Protein AF-A0A4U9CWN8-F1 (afdb_monomer)

Organism: Raoultella terrigena (NCBI:txid577)

InterPro domains:
  IPR000515 ABC transporter type 1, transmembrane domain MetI-like [PF00528] (26-76)
  IPR000515 ABC transporter type 1, transmembrane domain MetI-like [PS50928] (8-115)
  IPR035906 MetI-like superfamily [G3DSA:1.10.3720.10] (2-114)
  IPR035906 MetI-like superfamily [SSF161098] (4-79)

Mean predicted aligned error: 6.45 Å

pLDDT: mean 85.69, std 5.22, range [63.59, 95.38]

Secondary structure (DSSP, 8-state):
-HHHHHHHHHHHHHHHHHHHHHHHHHHHHHHHHHHTTTSHHHHHHHHHHHHHHHS-HHHHHHHHIIIIIIIS--S--SSSS-TTTTTSS--SSS-HHHHHHHTT-HHHHHHHHH-

Foldseek 3Di:
DVVCQLCVLVVVLVVVLCCCVCCVPVVVLVVVLVVPPPDPSVVVNVVVVVVCVPDDPVVVVVVCCCPCVVPVVQADDPDLFPPVCPPVFDDDPSNQLVSCVVVVNVPSNVRNSRD

Sequence (115 aa):
MDDIIRVFPATMELATMAIIVGAGLGIPLGVLAAARRNSLSDYVVRIISLAGYSTPIFWVGMIGLLVFYAWLGWVGGAGRVDLGLDGIVPRRTGLMTVDALLAGNGRVFWNAIIT

Radius of gyration: 17.7 Å; Cα contacts (8 Å, |Δi|>4): 89; chains: 1; bounding box: 42×31×43 Å

Structure (mmCIF, N/CA/C/O backbone):
data_AF-A0A4U9CWN8-F1
#
_entry.id   AF-A0A4U9CWN8-F1
#
loop_
_atom_site.group_PDB
_atom_site.id
_atom_site.type_symbol
_atom_site.label_atom_id
_atom_site.label_alt_id
_atom_site.label_comp_id
_atom_site.label_asym_id
_atom_site.label_entity_id
_atom_site.label_seq_id
_atom_site.pdbx_PDB_ins_code
_atom_site.Cartn_x
_atom_site.Cartn_y
_atom_site.Cartn_z
_atom_site.occupancy
_atom_site.B_iso_or_equiv
_atom_site.auth_seq_id
_atom_site.auth_comp_id
_atom_site.auth_asym_id
_atom_site.auth_atom_id
_atom_site.pdbx_PDB_model_num
ATOM 1 N N . MET A 1 1 ? 9.632 15.829 -22.739 1.00 63.59 1 MET A N 1
ATOM 2 C CA . MET A 1 1 ? 8.384 15.030 -22.697 1.00 63.59 1 MET A CA 1
ATOM 3 C C . MET A 1 1 ? 8.678 13.555 -22.461 1.00 63.59 1 MET A C 1
ATOM 5 O O . MET A 1 1 ? 7.906 12.898 -21.774 1.00 63.59 1 MET A O 1
ATOM 9 N N 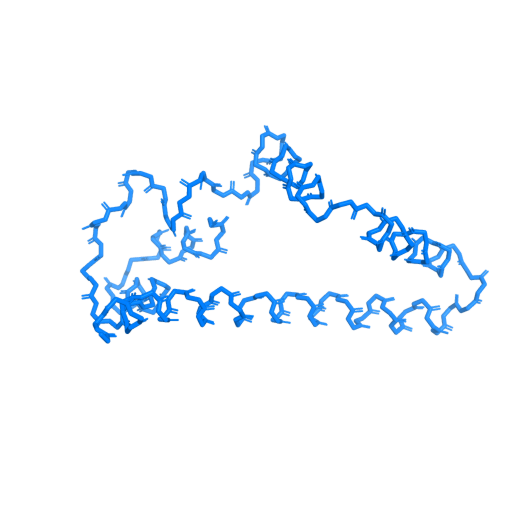. ASP A 1 2 ? 9.814 13.055 -22.945 1.00 78.44 2 ASP A N 1
ATOM 10 C CA . ASP A 1 2 ? 10.192 11.639 -22.860 1.00 78.44 2 ASP A CA 1
ATOM 11 C C . ASP A 1 2 ? 10.384 11.123 -21.422 1.00 78.44 2 ASP A C 1
ATOM 13 O O . ASP A 1 2 ? 10.027 9.984 -21.126 1.00 78.44 2 ASP A O 1
ATOM 17 N N . ASP A 1 3 ? 10.839 11.971 -20.493 1.00 79.62 3 ASP A N 1
ATOM 18 C CA . ASP A 1 3 ? 10.998 11.587 -19.080 1.00 79.62 3 ASP A CA 1
ATOM 19 C C . ASP A 1 3 ? 9.671 11.242 -18.395 1.00 79.62 3 ASP A C 1
ATOM 21 O O . ASP A 1 3 ? 9.602 10.290 -17.618 1.00 79.62 3 ASP A O 1
ATOM 25 N N . ILE A 1 4 ? 8.599 11.975 -18.715 1.00 81.81 4 ILE A N 1
ATOM 26 C CA . ILE A 1 4 ? 7.264 11.721 -18.156 1.00 81.81 4 ILE A CA 1
ATOM 27 C C . ILE A 1 4 ? 6.750 10.376 -18.665 1.00 81.81 4 ILE A C 1
ATOM 29 O O . ILE A 1 4 ? 6.300 9.548 -17.876 1.00 81.81 4 ILE A O 1
ATOM 33 N N . ILE A 1 5 ? 6.879 10.125 -19.971 1.00 84.75 5 ILE A N 1
ATOM 34 C CA . ILE A 1 5 ? 6.448 8.872 -20.606 1.00 84.75 5 ILE A CA 1
ATOM 35 C C . ILE A 1 5 ? 7.212 7.674 -20.024 1.00 84.75 5 ILE A C 1
ATOM 37 O O . ILE A 1 5 ? 6.649 6.591 -19.886 1.00 84.75 5 ILE A O 1
ATOM 41 N N . ARG A 1 6 ? 8.470 7.864 -19.616 1.00 83.38 6 ARG A N 1
ATOM 42 C CA . ARG A 1 6 ? 9.291 6.809 -19.012 1.00 83.38 6 ARG A CA 1
ATOM 43 C C . ARG A 1 6 ? 8.829 6.395 -17.611 1.00 83.38 6 ARG A C 1
ATOM 45 O O . ARG A 1 6 ? 8.909 5.211 -17.284 1.00 83.38 6 ARG A O 1
ATOM 52 N N . VAL A 1 7 ? 8.395 7.338 -16.771 1.00 85.75 7 VAL A N 1
ATOM 53 C CA . VAL A 1 7 ? 7.978 7.050 -15.380 1.00 85.75 7 VAL A CA 1
ATOM 54 C C . VAL A 1 7 ? 6.481 6.787 -15.245 1.00 85.75 7 VAL A C 1
ATOM 56 O O . VAL A 1 7 ? 6.060 6.104 -14.311 1.00 85.75 7 VAL A O 1
ATOM 59 N N . PHE A 1 8 ? 5.682 7.272 -16.195 1.00 88.25 8 PHE A N 1
ATOM 60 C CA . PHE A 1 8 ? 4.228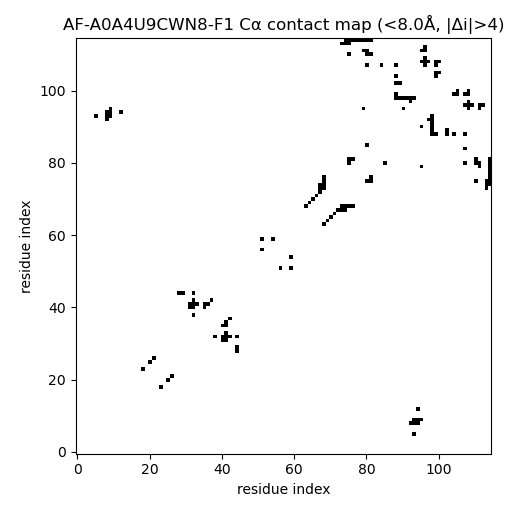 7.169 -16.166 1.00 88.25 8 PHE A CA 1
ATOM 61 C C . PHE A 1 8 ? 3.709 5.725 -16.007 1.00 88.25 8 PHE A C 1
ATOM 63 O O . PHE A 1 8 ? 2.903 5.504 -15.098 1.00 88.25 8 PHE A O 1
ATOM 70 N N . PRO A 1 9 ? 4.192 4.716 -16.764 1.00 87.31 9 PRO A N 1
ATOM 71 C CA . PRO A 1 9 ? 3.733 3.337 -16.599 1.00 87.31 9 PRO A CA 1
ATOM 72 C C . PRO A 1 9 ? 3.938 2.816 -15.173 1.00 87.31 9 PRO A C 1
ATOM 74 O O . PRO A 1 9 ? 3.020 2.254 -14.587 1.00 87.31 9 PRO A O 1
ATOM 77 N N . ALA A 1 10 ? 5.099 3.087 -14.569 1.00 87.56 10 ALA A N 1
ATOM 78 C CA . ALA A 1 10 ? 5.394 2.654 -13.205 1.00 87.56 10 ALA A CA 1
ATOM 79 C C . ALA A 1 10 ? 4.466 3.317 -12.172 1.00 87.56 10 ALA A C 1
ATOM 81 O O . ALA A 1 10 ? 4.014 2.667 -11.233 1.00 87.56 10 ALA A O 1
ATOM 82 N N . THR A 1 11 ? 4.140 4.601 -12.353 1.00 90.38 11 THR A N 1
ATOM 83 C CA . THR A 1 11 ? 3.194 5.290 -11.459 1.00 90.38 11 THR A CA 1
ATOM 84 C C . THR A 1 11 ? 1.768 4.760 -11.597 1.00 90.38 11 THR A C 1
ATOM 86 O O . THR A 1 11 ? 1.076 4.618 -10.594 1.00 90.38 11 THR A O 1
ATOM 89 N N . MET A 1 12 ? 1.342 4.420 -12.817 1.00 91.94 12 MET A N 1
ATOM 90 C CA . MET A 1 12 ? 0.029 3.826 -13.084 1.00 91.94 12 MET A CA 1
ATOM 91 C C . MET A 1 12 ? -0.100 2.431 -12.472 1.00 91.94 12 MET A C 1
ATOM 93 O O . MET A 1 12 ? -1.130 2.117 -11.876 1.00 91.94 12 MET A O 1
ATOM 97 N N . GLU A 1 13 ? 0.947 1.615 -12.591 1.00 90.12 13 GLU A N 1
ATOM 98 C CA . GLU A 1 13 ? 1.060 0.300 -11.955 1.00 90.12 13 GLU A CA 1
ATOM 99 C C . GLU A 1 13 ? 0.870 0.416 -10.436 1.00 90.12 13 GLU A C 1
ATOM 101 O O . GLU A 1 13 ? -0.072 -0.155 -9.879 1.00 90.12 13 GLU A O 1
ATOM 106 N N . LEU A 1 14 ? 1.676 1.271 -9.797 1.00 89.12 14 LEU A N 1
ATOM 107 C CA . LEU A 1 14 ? 1.632 1.509 -8.355 1.00 89.12 14 LEU A CA 1
ATOM 108 C C . LEU A 1 14 ? 0.272 2.052 -7.889 1.00 89.12 14 LEU A C 1
ATOM 110 O O . LEU A 1 14 ? -0.291 1.562 -6.911 1.00 89.12 14 LEU A O 1
ATOM 114 N N . ALA A 1 15 ? -0.280 3.049 -8.587 1.00 92.31 15 ALA A N 1
ATOM 115 C CA . ALA A 1 15 ? -1.570 3.639 -8.238 1.00 92.31 15 ALA A CA 1
ATOM 116 C C . ALA A 1 15 ? -2.710 2.616 -8.344 1.00 92.31 15 ALA A C 1
ATOM 118 O O . ALA A 1 15 ? -3.571 2.557 -7.468 1.00 92.31 15 ALA A O 1
ATOM 119 N N . THR A 1 16 ? -2.696 1.777 -9.382 1.00 92.50 16 THR A N 1
ATOM 120 C CA . THR A 1 16 ? -3.710 0.733 -9.577 1.00 92.50 16 THR A CA 1
ATOM 121 C C . THR A 1 16 ? -3.659 -0.293 -8.447 1.00 92.50 16 THR A C 1
ATOM 123 O O . THR A 1 16 ? -4.694 -0.616 -7.864 1.00 92.50 16 THR A O 1
ATOM 126 N N . MET A 1 17 ? -2.463 -0.757 -8.075 1.00 90.38 17 MET A N 1
ATOM 127 C CA . MET A 1 17 ? -2.278 -1.677 -6.946 1.00 90.38 17 MET A CA 1
ATOM 128 C C . MET A 1 17 ? -2.716 -1.054 -5.618 1.00 90.38 17 MET A C 1
ATOM 130 O O . MET A 1 17 ? -3.452 -1.687 -4.859 1.00 90.38 17 MET A O 1
ATOM 134 N N . ALA A 1 18 ? -2.347 0.204 -5.366 1.00 90.81 18 ALA A N 1
ATOM 135 C CA . ALA A 1 18 ? -2.758 0.928 -4.167 1.00 90.81 18 ALA A CA 1
ATOM 136 C C . ALA A 1 18 ? -4.286 1.063 -4.066 1.00 90.81 18 ALA A C 1
ATOM 138 O O . ALA A 1 18 ? -4.846 0.881 -2.986 1.00 90.81 18 ALA A O 1
ATOM 139 N N . ILE A 1 19 ? -4.974 1.323 -5.184 1.00 94.06 19 ILE A N 1
ATOM 140 C CA . ILE A 1 19 ? -6.441 1.392 -5.227 1.00 94.06 19 ILE A CA 1
ATOM 141 C C . ILE A 1 19 ? -7.058 0.022 -4.949 1.00 94.06 19 ILE A C 1
ATOM 143 O O . ILE A 1 19 ? -7.969 -0.065 -4.132 1.00 94.06 19 ILE A O 1
ATOM 147 N N . ILE A 1 20 ? -6.571 -1.045 -5.587 1.00 94.62 20 ILE A N 1
ATOM 148 C CA . ILE A 1 20 ? -7.118 -2.398 -5.404 1.00 94.62 20 ILE A CA 1
ATOM 149 C C . ILE A 1 20 ? -6.980 -2.842 -3.945 1.00 94.62 20 ILE A C 1
ATOM 151 O O . ILE A 1 20 ? -7.959 -3.283 -3.344 1.00 94.62 20 ILE A O 1
ATOM 155 N N . VAL A 1 21 ? -5.792 -2.688 -3.354 1.00 90.94 21 VAL A N 1
ATOM 156 C CA . VAL A 1 21 ? -5.535 -3.077 -1.959 1.00 90.94 21 VAL A CA 1
ATOM 157 C C . VAL A 1 21 ? -6.283 -2.158 -0.992 1.00 90.94 21 VAL A C 1
ATOM 159 O O . VAL A 1 21 ? -6.959 -2.633 -0.078 1.00 90.94 21 VAL A O 1
ATOM 162 N N . GLY A 1 22 ? -6.214 -0.844 -1.214 1.00 91.50 22 GLY A N 1
ATOM 163 C CA . GLY A 1 22 ? -6.852 0.157 -0.364 1.00 91.50 22 GLY A CA 1
ATOM 164 C C . GLY A 1 22 ? -8.374 0.042 -0.357 1.00 91.50 22 GLY A C 1
ATOM 165 O O . GLY A 1 22 ? -8.982 0.041 0.710 1.00 91.50 22 GLY A O 1
ATOM 166 N N . ALA A 1 23 ? -9.001 -0.122 -1.521 1.00 93.38 23 ALA A N 1
ATOM 167 C CA . ALA A 1 23 ? -10.442 -0.332 -1.621 1.00 93.38 23 ALA A CA 1
ATOM 168 C C . ALA A 1 23 ? -10.841 -1.728 -1.122 1.00 93.38 23 ALA A C 1
ATOM 170 O O . ALA A 1 23 ? -11.805 -1.856 -0.367 1.00 93.38 23 ALA A O 1
ATOM 171 N N . GLY A 1 24 ? -10.084 -2.764 -1.495 1.00 95.38 24 GLY A N 1
ATOM 172 C CA . GLY A 1 24 ? -10.368 -4.152 -1.139 1.00 95.38 24 GLY A CA 1
ATOM 173 C C . GLY A 1 24 ? -10.314 -4.427 0.363 1.00 95.38 24 GLY A C 1
ATOM 174 O O . GLY A 1 24 ? -11.112 -5.216 0.855 1.00 95.38 24 GLY A O 1
ATOM 175 N N . LEU A 1 25 ? -9.429 -3.758 1.106 1.00 91.25 25 LEU A N 1
ATOM 176 C CA . LEU A 1 25 ? -9.351 -3.881 2.566 1.00 91.25 25 LEU A CA 1
ATOM 177 C C . LEU A 1 25 ? -10.119 -2.766 3.284 1.00 91.25 25 LEU A C 1
ATOM 179 O O . LEU A 1 25 ? -10.830 -3.025 4.255 1.00 91.25 25 LEU A O 1
ATOM 183 N N . GLY A 1 26 ? -10.011 -1.529 2.803 1.00 88.75 26 GLY A N 1
ATOM 184 C CA . GLY A 1 26 ? -10.601 -0.360 3.448 1.00 88.75 26 GLY A CA 1
ATOM 185 C C . GLY A 1 26 ? -12.127 -0.362 3.420 1.00 88.75 26 GLY A C 1
ATOM 186 O O . GLY A 1 26 ? -12.749 -0.066 4.441 1.00 88.75 26 GLY A O 1
ATOM 187 N N . ILE A 1 27 ? -12.744 -0.744 2.294 1.00 93.06 27 ILE A N 1
ATOM 188 C CA . ILE A 1 27 ? -14.210 -0.752 2.173 1.00 93.06 27 ILE A CA 1
ATOM 189 C C . ILE A 1 27 ? -14.826 -1.802 3.111 1.00 93.06 27 ILE A C 1
ATOM 191 O O . ILE A 1 27 ? -15.685 -1.419 3.907 1.00 93.06 27 ILE A O 1
ATOM 195 N N . PRO A 1 28 ? -14.402 -3.083 3.121 1.00 90.56 28 PRO A N 1
ATOM 196 C CA . PRO A 1 28 ? -14.984 -4.067 4.034 1.00 90.56 28 PRO A CA 1
ATOM 197 C C . PRO A 1 28 ? -14.775 -3.727 5.510 1.00 90.56 28 PRO A C 1
ATOM 199 O O . PRO A 1 28 ? -15.706 -3.881 6.299 1.00 90.56 28 PRO A O 1
ATOM 202 N N . LEU A 1 29 ? -13.591 -3.229 5.891 1.00 87.12 29 LEU A N 1
ATOM 203 C CA . LEU A 1 29 ? -13.320 -2.817 7.272 1.00 87.12 29 LEU A CA 1
ATOM 204 C C . LEU A 1 29 ? -14.198 -1.631 7.693 1.00 87.12 29 LEU A C 1
ATOM 206 O O . LEU A 1 29 ? -14.755 -1.643 8.792 1.00 87.12 29 LEU A O 1
ATOM 210 N N . GLY A 1 30 ? -14.386 -0.647 6.808 1.00 86.81 30 GLY A N 1
ATOM 211 C CA . GLY A 1 30 ? -15.279 0.487 7.045 1.00 86.81 30 GLY A CA 1
ATOM 212 C C . GLY A 1 30 ? -16.746 0.070 7.159 1.00 86.81 30 GLY A C 1
ATOM 213 O O . GLY A 1 30 ? -17.443 0.492 8.083 1.00 86.81 30 GLY A O 1
ATOM 214 N N . VAL A 1 31 ? -17.209 -0.815 6.270 1.00 90.38 31 VAL A N 1
ATOM 215 C CA . VAL A 1 31 ? -18.574 -1.363 6.312 1.00 90.38 31 VAL A CA 1
ATOM 216 C C . VAL A 1 31 ? -18.798 -2.173 7.590 1.00 90.38 31 VAL A C 1
ATOM 218 O O . VAL A 1 31 ? -19.835 -2.014 8.232 1.00 90.38 31 VAL A O 1
ATOM 221 N N . LEU A 1 32 ? -17.831 -2.998 8.009 1.00 87.94 32 LEU A N 1
ATOM 222 C CA . LEU A 1 32 ? -17.929 -3.794 9.236 1.00 87.94 32 LEU A CA 1
ATOM 223 C C . LEU A 1 32 ? -17.998 -2.913 10.492 1.00 87.94 32 LEU A C 1
ATOM 225 O O . LEU A 1 32 ? -18.824 -3.173 11.371 1.00 87.94 32 LEU A O 1
ATOM 229 N N . ALA A 1 33 ? -17.174 -1.865 10.564 1.00 85.69 33 ALA A N 1
ATOM 230 C CA . ALA A 1 33 ? -17.209 -0.890 11.653 1.00 85.69 33 ALA A CA 1
ATOM 231 C C . ALA A 1 33 ? -18.561 -0.160 11.719 1.00 85.69 33 ALA A C 1
ATOM 233 O O . ALA A 1 33 ? -19.161 -0.067 12.789 1.00 85.69 33 ALA A O 1
ATOM 234 N N . ALA A 1 34 ? -19.091 0.271 10.569 1.00 83.44 34 ALA A N 1
ATOM 235 C CA . ALA A 1 34 ? -20.387 0.941 10.487 1.00 83.44 34 ALA A CA 1
ATOM 236 C C . ALA A 1 34 ? -21.561 0.013 10.854 1.00 83.44 34 ALA A C 1
ATOM 238 O O . ALA A 1 34 ? -22.488 0.426 11.557 1.00 83.44 34 ALA A O 1
ATOM 239 N N . ALA A 1 35 ? -21.517 -1.249 10.413 1.00 85.56 35 ALA A N 1
ATOM 240 C CA . ALA A 1 35 ? -22.540 -2.248 10.710 1.00 85.56 35 ALA A CA 1
ATOM 241 C C . ALA A 1 35 ? -22.554 -2.641 12.197 1.00 85.56 35 ALA A C 1
ATOM 243 O O . ALA A 1 35 ? -23.620 -2.881 12.762 1.00 85.56 35 ALA A O 1
ATOM 244 N N . ARG A 1 36 ? -21.384 -2.674 12.850 1.00 83.50 36 ARG A N 1
ATOM 245 C CA . ARG A 1 36 ? -21.229 -2.980 14.282 1.00 83.50 36 ARG A CA 1
ATOM 246 C C . ARG A 1 36 ? -20.863 -1.733 15.090 1.00 83.50 36 ARG A C 1
ATOM 248 O O . ARG A 1 36 ? -19.909 -1.738 15.866 1.00 83.50 36 ARG A O 1
ATOM 255 N N . ARG A 1 37 ? -21.631 -0.664 14.919 1.00 72.88 37 ARG A N 1
ATOM 256 C CA . ARG A 1 37 ? -21.463 0.598 15.654 1.00 72.88 37 ARG A CA 1
ATOM 257 C C . ARG A 1 37 ? -21.438 0.374 17.176 1.00 72.88 37 ARG A C 1
ATOM 259 O O . ARG A 1 37 ? -22.250 -0.395 17.688 1.00 72.88 37 ARG A O 1
ATOM 266 N N . ASN A 1 38 ? -20.524 1.046 17.884 1.00 77.69 38 ASN A N 1
ATOM 267 C CA . ASN A 1 38 ? -20.221 0.858 19.319 1.00 77.69 38 ASN A CA 1
ATOM 268 C C . ASN A 1 38 ? -19.618 -0.510 19.707 1.00 77.69 38 ASN A C 1
ATOM 270 O O . ASN A 1 38 ? -19.575 -0.851 20.889 1.00 77.69 38 ASN A O 1
ATOM 274 N N . SER A 1 39 ? -19.132 -1.302 18.750 1.00 83.06 39 SER A N 1
ATOM 275 C CA . SER A 1 39 ? -18.370 -2.525 19.045 1.00 83.06 39 SER A CA 1
ATOM 276 C C . SER A 1 39 ? -16.861 -2.267 19.086 1.00 83.06 39 SER A C 1
ATOM 278 O O . SER A 1 39 ? -16.373 -1.262 18.569 1.00 83.06 39 SER A O 1
ATOM 280 N N . LEU A 1 40 ? -16.094 -3.218 19.631 1.00 83.50 40 LEU A N 1
ATOM 281 C CA . LEU A 1 40 ? -14.625 -3.171 19.617 1.00 83.50 40 LEU A CA 1
ATOM 282 C C . LEU A 1 40 ? -14.052 -2.944 18.205 1.00 83.50 40 LEU A C 1
ATOM 284 O O . LEU A 1 40 ? -13.088 -2.199 18.060 1.00 83.50 40 LEU A O 1
ATOM 288 N N . SER A 1 41 ? -14.665 -3.516 17.158 1.00 82.25 41 SER A N 1
ATOM 289 C CA . SER A 1 41 ? -14.229 -3.296 15.770 1.00 82.25 41 SER A CA 1
ATOM 290 C C . SER A 1 41 ? -14.405 -1.850 15.296 1.00 82.25 41 SER A C 1
ATOM 292 O O . SER A 1 41 ? -13.555 -1.354 14.566 1.00 82.25 41 SER A O 1
ATOM 294 N N . ASP A 1 42 ? -15.457 -1.157 15.737 1.00 85.12 42 ASP A N 1
ATOM 295 C CA . ASP A 1 42 ? -15.682 0.260 15.418 1.00 85.12 42 ASP A CA 1
ATOM 296 C C . ASP A 1 42 ? -14.626 1.151 16.097 1.00 85.12 42 ASP A C 1
ATOM 298 O O . ASP A 1 42 ? -13.983 1.979 15.451 1.00 85.12 42 ASP A O 1
ATOM 302 N N . TYR A 1 43 ? -14.344 0.904 17.382 1.00 85.44 43 TYR A N 1
ATOM 303 C CA . TYR A 1 43 ? -13.293 1.625 18.110 1.00 85.44 43 TYR A CA 1
ATOM 304 C C . TYR A 1 43 ? -11.902 1.432 17.497 1.00 85.44 43 TYR A C 1
ATOM 306 O O . TYR A 1 43 ? -11.184 2.415 17.312 1.00 85.44 43 TYR A O 1
ATOM 314 N N . VAL A 1 44 ? -11.524 0.197 17.149 1.00 86.56 44 VAL A N 1
ATOM 315 C CA . VAL A 1 44 ? -10.216 -0.094 16.535 1.00 86.56 44 VAL A CA 1
ATOM 316 C C . VAL A 1 44 ? -10.067 0.630 15.198 1.00 86.56 44 VAL A C 1
ATOM 318 O O . VAL A 1 44 ? -9.060 1.304 14.986 1.00 86.56 44 VAL A O 1
ATOM 321 N N . VAL A 1 45 ? -11.076 0.555 14.323 1.00 85.06 45 VAL A N 1
ATOM 322 C CA . VAL A 1 45 ? -11.039 1.239 13.022 1.00 85.06 45 VAL A CA 1
ATOM 323 C C . VAL A 1 45 ? -10.921 2.752 13.208 1.00 85.0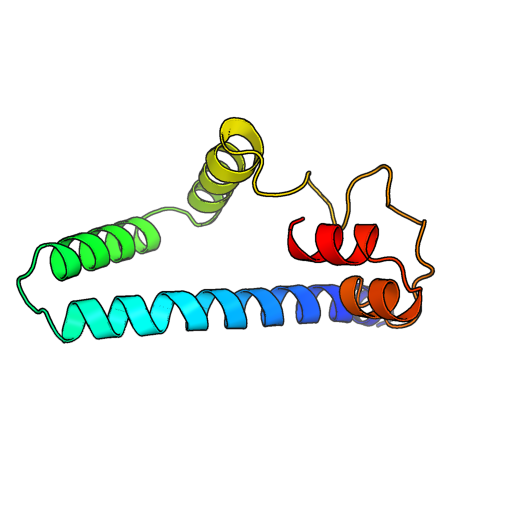6 45 VAL A C 1
ATOM 325 O O . VAL A 1 45 ? -10.059 3.367 12.585 1.00 85.06 45 VAL A O 1
ATOM 328 N N . ARG A 1 46 ? -11.692 3.355 14.123 1.00 84.69 46 ARG A N 1
ATOM 329 C CA . ARG A 1 46 ? -11.612 4.801 14.399 1.00 84.69 46 ARG A CA 1
ATOM 330 C C . ARG A 1 46 ? -10.242 5.223 14.921 1.00 84.69 46 ARG A C 1
ATOM 332 O O . ARG A 1 46 ? -9.717 6.226 14.447 1.00 84.69 46 ARG A O 1
ATOM 339 N N . ILE A 1 47 ? -9.656 4.473 15.857 1.00 88.12 47 ILE A N 1
ATOM 340 C CA . ILE A 1 47 ? -8.320 4.771 16.397 1.00 88.12 47 ILE A CA 1
ATOM 341 C C . ILE A 1 47 ? -7.269 4.706 15.288 1.00 88.12 47 ILE A C 1
ATOM 343 O O . ILE A 1 47 ? -6.472 5.632 15.161 1.00 88.12 47 ILE A O 1
ATOM 347 N N . ILE A 1 48 ? -7.292 3.659 14.458 1.00 86.12 48 ILE A N 1
ATOM 348 C CA . ILE A 1 48 ? -6.353 3.510 13.338 1.00 86.12 48 ILE A CA 1
ATOM 349 C C . ILE A 1 48 ? -6.518 4.661 12.338 1.00 86.12 48 ILE A C 1
ATOM 351 O O . ILE A 1 48 ? -5.524 5.258 11.927 1.00 86.12 48 ILE A O 1
ATOM 355 N N . SER A 1 49 ? -7.755 5.022 11.983 1.00 84.38 49 SER A N 1
ATOM 356 C CA . SER A 1 49 ? -8.025 6.139 11.070 1.00 84.38 49 SER A CA 1
ATOM 357 C C . SER A 1 49 ? -7.537 7.481 11.623 1.00 84.38 49 SER A C 1
ATOM 359 O O . SER A 1 49 ? -6.916 8.251 10.893 1.00 84.38 49 SER A O 1
ATOM 361 N N . LEU A 1 50 ? -7.771 7.759 12.910 1.00 87.12 50 LEU A N 1
ATOM 362 C CA . LEU A 1 50 ? -7.283 8.975 13.570 1.00 87.12 50 LEU A CA 1
ATOM 363 C C . LEU A 1 50 ? -5.754 9.008 13.640 1.00 87.12 50 LEU A C 1
ATOM 365 O O . LEU A 1 50 ? -5.151 10.025 13.298 1.00 87.12 50 LEU A O 1
ATOM 369 N N . ALA A 1 51 ? -5.129 7.896 14.031 1.00 86.25 51 ALA A N 1
ATOM 370 C CA . ALA A 1 51 ? -3.678 7.783 14.103 1.00 86.25 51 ALA A CA 1
ATOM 371 C C . ALA A 1 51 ? -3.039 8.032 12.731 1.00 86.25 51 ALA A C 1
ATOM 373 O O . ALA A 1 51 ? -2.139 8.867 12.627 1.00 86.25 51 ALA A O 1
ATOM 374 N N . GLY A 1 52 ? -3.556 7.395 11.675 1.00 83.00 52 GLY A N 1
ATOM 375 C CA . GLY A 1 52 ? -3.077 7.570 10.302 1.00 83.00 52 GLY A CA 1
ATOM 376 C C . GLY A 1 52 ? -3.269 8.986 9.754 1.00 83.00 52 GLY A C 1
ATOM 377 O O . GLY A 1 52 ? -2.419 9.466 9.016 1.00 83.00 52 GLY A O 1
ATOM 378 N N . TYR A 1 53 ? -4.339 9.685 10.147 1.00 83.44 53 TYR A N 1
ATOM 379 C CA . TYR A 1 53 ? -4.560 11.078 9.742 1.00 83.44 53 TYR A CA 1
ATOM 380 C C . TYR A 1 53 ? -3.645 12.065 10.486 1.00 83.44 53 TYR A C 1
ATOM 382 O O . TYR A 1 53 ? -3.204 13.061 9.919 1.00 83.44 53 TYR A O 1
ATOM 390 N N . SER A 1 54 ? -3.357 11.801 11.762 1.00 87.75 54 SER A N 1
ATOM 391 C CA . SER A 1 54 ? -2.533 12.682 12.604 1.00 87.75 54 SER A CA 1
ATOM 392 C C . SER A 1 54 ? -1.023 12.503 12.431 1.00 87.75 54 SER A C 1
ATOM 394 O O . SER A 1 54 ? -0.254 13.378 12.829 1.00 87.75 54 SER A O 1
ATOM 396 N N . THR A 1 55 ? -0.583 11.369 11.880 1.00 89.25 55 THR A N 1
ATOM 397 C CA . THR A 1 55 ? 0.841 11.057 11.734 1.00 89.25 55 THR A CA 1
ATOM 398 C C . THR A 1 55 ? 1.374 11.507 10.375 1.00 89.25 55 THR A C 1
ATOM 400 O O . THR A 1 55 ? 0.683 11.397 9.362 1.00 89.25 55 THR A O 1
ATOM 403 N N . PRO A 1 56 ? 2.622 12.004 10.307 1.00 88.56 56 PRO A N 1
ATOM 404 C CA . PRO A 1 56 ? 3.245 12.322 9.031 1.00 88.56 56 PRO A CA 1
ATOM 405 C C . PRO A 1 56 ? 3.333 11.090 8.121 1.00 88.56 56 PRO A C 1
ATOM 407 O O . PRO A 1 56 ? 3.803 10.034 8.547 1.00 88.56 56 PRO A O 1
ATOM 410 N N . ILE A 1 57 ? 2.969 11.246 6.843 1.00 86.94 57 ILE A N 1
ATOM 411 C CA . ILE A 1 57 ? 2.946 10.145 5.861 1.00 86.94 57 ILE A CA 1
ATOM 412 C C . ILE A 1 57 ? 4.300 9.420 5.751 1.00 86.94 57 ILE A C 1
ATOM 414 O O . ILE A 1 57 ? 4.348 8.199 5.630 1.00 86.94 57 ILE A O 1
ATOM 418 N N . PHE A 1 58 ? 5.413 10.158 5.862 1.00 88.31 58 PHE A N 1
ATOM 419 C CA . PHE A 1 58 ? 6.759 9.582 5.813 1.00 88.31 58 PHE A CA 1
ATOM 420 C C . PHE A 1 58 ? 7.016 8.630 6.989 1.00 88.31 58 PHE A C 1
ATOM 422 O O . PHE A 1 58 ? 7.690 7.617 6.828 1.00 88.31 58 PHE A O 1
ATOM 429 N N . TRP A 1 59 ? 6.486 8.957 8.171 1.00 91.56 59 TRP A N 1
ATOM 430 C CA . TRP A 1 59 ? 6.693 8.178 9.385 1.00 91.56 59 TRP A CA 1
ATOM 431 C C . TRP A 1 59 ? 5.929 6.861 9.294 1.00 91.56 59 TRP A C 1
ATOM 433 O O . TRP A 1 59 ? 6.494 5.804 9.556 1.00 91.56 59 TRP A O 1
ATOM 443 N N . VAL A 1 60 ? 4.684 6.913 8.810 1.00 88.69 60 VAL A N 1
ATOM 444 C CA . VAL A 1 60 ? 3.881 5.716 8.522 1.00 88.69 60 VAL A CA 1
ATOM 445 C C . VAL A 1 60 ? 4.579 4.829 7.492 1.00 88.69 60 VAL A C 1
ATOM 447 O O . VAL A 1 60 ? 4.687 3.625 7.704 1.00 88.69 60 VAL A O 1
ATOM 450 N N . GLY A 1 61 ? 5.119 5.416 6.418 1.00 88.44 61 GLY A N 1
ATOM 451 C CA . GLY A 1 61 ? 5.898 4.678 5.422 1.00 88.44 61 GLY A CA 1
ATOM 452 C C . GLY A 1 61 ? 7.141 4.005 6.015 1.00 88.44 61 GLY A C 1
ATOM 453 O O . GLY A 1 61 ? 7.394 2.833 5.754 1.00 88.44 61 GLY A O 1
ATOM 454 N N . MET A 1 62 ? 7.886 4.711 6.869 1.00 90.56 62 MET A N 1
ATOM 455 C CA . MET A 1 62 ? 9.092 4.185 7.515 1.00 90.56 62 MET A CA 1
ATOM 456 C C . MET A 1 62 ? 8.789 3.044 8.492 1.00 90.56 62 MET A C 1
ATOM 458 O O . MET A 1 62 ? 9.465 2.017 8.462 1.00 90.56 62 MET A O 1
ATOM 462 N N . ILE A 1 63 ? 7.761 3.192 9.330 1.00 91.19 63 ILE A N 1
ATOM 463 C CA . ILE A 1 63 ? 7.310 2.120 10.227 1.00 91.19 63 ILE A CA 1
ATOM 464 C C . ILE A 1 63 ? 6.768 0.938 9.419 1.00 91.19 63 ILE A C 1
ATOM 466 O O . ILE A 1 63 ? 7.052 -0.208 9.758 1.00 91.19 63 ILE A O 1
ATOM 470 N N . GLY A 1 64 ? 6.055 1.203 8.321 1.00 89.19 64 GLY A N 1
ATOM 471 C CA . GLY A 1 64 ? 5.609 0.177 7.383 1.00 89.19 64 GLY A CA 1
ATOM 472 C C . GLY A 1 64 ? 6.776 -0.649 6.843 1.00 89.19 64 GLY A C 1
ATOM 473 O O . GLY A 1 64 ? 6.740 -1.872 6.927 1.00 89.19 64 GLY A O 1
ATOM 474 N N . LEU A 1 65 ? 7.847 -0.001 6.382 1.00 88.50 65 LEU A N 1
ATOM 475 C CA . LEU A 1 65 ? 9.064 -0.697 5.953 1.00 88.50 65 LEU A CA 1
ATOM 476 C C . LEU A 1 65 ? 9.707 -1.487 7.104 1.00 88.50 65 LEU A C 1
ATOM 478 O O . LEU A 1 65 ? 10.051 -2.652 6.936 1.00 88.50 65 LEU A O 1
ATOM 482 N N . LEU A 1 66 ? 9.835 -0.910 8.298 1.00 90.19 66 LEU A N 1
ATOM 483 C CA . LEU A 1 66 ? 10.416 -1.628 9.438 1.00 90.19 66 LEU A CA 1
ATOM 484 C C . LEU A 1 66 ? 9.631 -2.911 9.767 1.00 90.19 66 LEU A C 1
ATOM 486 O O . LEU A 1 66 ? 10.216 -3.968 9.985 1.00 90.19 66 LEU A O 1
ATOM 490 N N . VAL A 1 67 ? 8.304 -2.830 9.776 1.00 91.31 67 VAL A N 1
ATOM 491 C CA . VAL A 1 67 ? 7.443 -3.952 10.150 1.00 91.31 67 VAL A CA 1
ATOM 492 C C . VAL A 1 67 ? 7.350 -4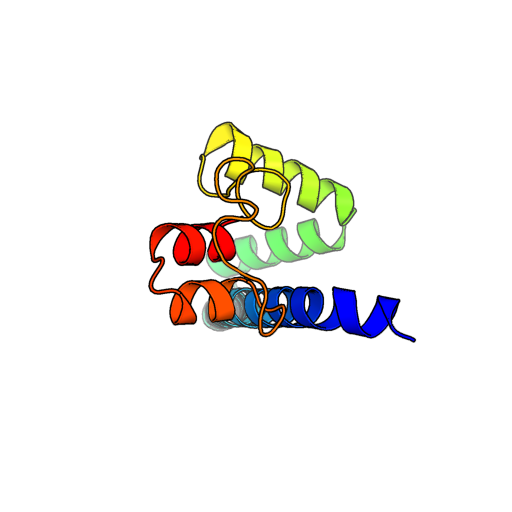.978 9.021 1.00 91.31 67 VAL A C 1
ATOM 494 O O . VAL A 1 67 ? 7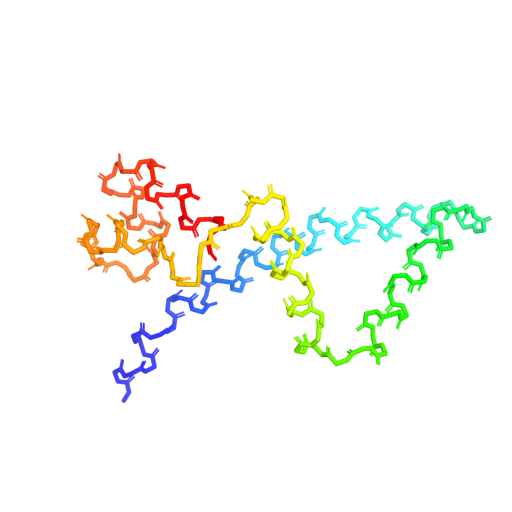.635 -6.153 9.239 1.00 91.31 67 VAL A O 1
ATOM 497 N N . PHE A 1 68 ? 6.981 -4.557 7.811 1.00 89.31 68 PHE A N 1
ATOM 498 C CA . PHE A 1 68 ? 6.691 -5.476 6.709 1.00 89.31 68 PHE A CA 1
ATOM 499 C C . PHE A 1 68 ? 7.934 -5.973 5.982 1.00 89.31 68 PHE A C 1
ATOM 501 O O . PHE A 1 68 ? 7.959 -7.133 5.579 1.00 89.31 68 PHE A O 1
ATOM 508 N N . TYR A 1 69 ? 8.965 -5.140 5.846 1.00 87.31 69 TYR A N 1
ATOM 509 C CA . TYR A 1 69 ? 10.225 -5.551 5.234 1.00 87.31 69 TYR A CA 1
ATOM 510 C C . TYR A 1 69 ? 11.183 -6.138 6.281 1.00 87.31 69 TYR A C 1
ATOM 512 O O . TYR A 1 69 ? 11.577 -7.295 6.155 1.00 87.31 69 TYR A O 1
ATOM 520 N N . ALA A 1 70 ? 11.519 -5.406 7.353 1.00 86.94 70 ALA A N 1
ATOM 521 C CA . ALA A 1 70 ? 12.592 -5.845 8.256 1.00 86.94 70 ALA A CA 1
ATOM 522 C C . ALA A 1 70 ? 12.180 -6.928 9.271 1.00 86.94 70 ALA A C 1
ATOM 524 O O . ALA A 1 70 ? 13.004 -7.775 9.610 1.00 86.94 70 ALA A O 1
ATOM 525 N N . TRP A 1 71 ? 10.947 -6.906 9.789 1.00 89.56 71 TRP A N 1
ATOM 526 C CA . TRP A 1 71 ? 10.508 -7.872 10.810 1.00 89.56 71 TRP A CA 1
ATOM 527 C C . TRP A 1 71 ? 9.746 -9.064 10.229 1.00 89.56 71 TRP A C 1
ATOM 529 O O . TRP A 1 71 ? 10.017 -10.202 10.604 1.00 89.56 71 TRP A O 1
ATOM 539 N N . LEU A 1 72 ? 8.782 -8.812 9.342 1.00 88.38 72 LEU A N 1
ATOM 540 C CA . LEU A 1 72 ? 7.905 -9.848 8.786 1.00 88.38 72 LEU A CA 1
ATOM 541 C C . LEU A 1 72 ? 8.461 -10.492 7.511 1.00 88.38 72 LEU A C 1
ATOM 543 O O . LEU A 1 72 ? 8.085 -11.621 7.201 1.00 88.38 72 LEU A O 1
ATOM 547 N N . GLY A 1 73 ? 9.318 -9.789 6.762 1.00 84.69 73 GLY A N 1
ATOM 548 C CA . GLY A 1 73 ? 9.816 -10.251 5.461 1.00 84.69 73 GLY A CA 1
ATOM 549 C C . GLY A 1 73 ? 8.705 -10.463 4.427 1.00 84.69 73 GLY A C 1
ATOM 550 O O . GLY A 1 73 ? 8.821 -11.329 3.564 1.00 84.69 73 GLY A O 1
ATOM 551 N N . TRP A 1 74 ? 7.596 -9.729 4.552 1.00 83.75 74 TRP A N 1
ATOM 552 C CA . TRP A 1 74 ? 6.445 -9.824 3.656 1.00 83.75 74 TRP A CA 1
ATOM 553 C C . TRP A 1 74 ? 6.629 -9.036 2.372 1.00 83.75 74 TRP A C 1
ATOM 555 O O . TRP A 1 74 ? 5.969 -9.372 1.406 1.00 83.75 74 TRP A O 1
ATOM 565 N N . VAL A 1 75 ? 7.454 -7.991 2.373 1.00 84.31 75 VAL A N 1
ATOM 566 C CA . VAL A 1 75 ? 7.646 -7.059 1.249 1.00 84.31 75 VAL A CA 1
ATOM 567 C C . VAL A 1 75 ? 9.105 -7.135 0.796 1.00 84.31 75 VAL A C 1
ATOM 569 O O . VAL A 1 75 ? 9.980 -7.400 1.623 1.00 84.31 75 VAL A O 1
ATOM 572 N N . GLY A 1 76 ? 9.361 -6.955 -0.502 1.00 76.50 76 GLY A N 1
ATOM 573 C CA . GLY A 1 76 ? 10.703 -6.959 -1.091 1.00 76.50 76 GLY A CA 1
ATOM 574 C C . GLY A 1 76 ? 11.536 -5.717 -0.754 1.00 76.50 76 GLY A C 1
ATOM 575 O O . GLY A 1 76 ? 11.076 -4.791 -0.083 1.00 76.50 76 GLY A O 1
ATOM 576 N N . GLY A 1 77 ? 12.806 -5.720 -1.171 1.00 69.25 77 GLY A N 1
ATOM 577 C CA . GLY A 1 77 ? 13.745 -4.629 -0.887 1.00 69.25 77 GLY A CA 1
ATOM 578 C C . GLY A 1 77 ? 13.414 -3.324 -1.614 1.00 69.25 77 GLY A C 1
ATOM 579 O O . GLY A 1 77 ? 12.570 -3.273 -2.494 1.00 69.25 77 GLY A O 1
ATOM 580 N N . ALA A 1 78 ? 14.110 -2.235 -1.283 1.00 68.94 78 ALA A N 1
ATOM 581 C CA . ALA A 1 78 ? 13.888 -0.956 -1.959 1.00 68.94 78 ALA A CA 1
ATOM 582 C C . ALA A 1 78 ? 14.161 -1.063 -3.478 1.00 68.94 78 ALA A C 1
ATOM 584 O O . ALA A 1 78 ? 15.297 -1.300 -3.888 1.00 68.94 78 ALA A O 1
ATOM 585 N N . GLY A 1 79 ? 13.138 -0.857 -4.314 1.00 76.56 79 GLY A N 1
ATOM 586 C CA . GLY A 1 79 ? 13.256 -0.947 -5.772 1.00 76.56 79 GLY A CA 1
ATOM 587 C C . GLY A 1 79 ? 11.917 -1.222 -6.456 1.00 76.56 79 GLY A C 1
ATOM 588 O O . GLY A 1 79 ? 10.874 -1.128 -5.830 1.00 76.56 79 GLY A O 1
ATOM 589 N N . ARG A 1 80 ? 11.946 -1.534 -7.760 1.00 78.81 80 ARG A N 1
ATOM 590 C CA . ARG A 1 80 ? 10.776 -2.079 -8.492 1.00 78.81 80 ARG A CA 1
ATOM 591 C C . ARG A 1 80 ? 10.753 -3.609 -8.505 1.00 78.81 80 ARG A C 1
ATOM 593 O O . ARG A 1 80 ? 9.717 -4.206 -8.756 1.00 78.81 80 ARG A O 1
ATOM 600 N N . VAL A 1 81 ? 11.926 -4.211 -8.338 1.00 85.25 81 VAL A N 1
ATOM 601 C CA . VAL A 1 81 ? 12.191 -5.639 -8.172 1.00 85.25 81 VAL A CA 1
ATOM 602 C C . VAL A 1 81 ? 13.494 -5.771 -7.387 1.00 85.25 81 VAL A C 1
ATOM 604 O O . VAL A 1 81 ? 14.289 -4.827 -7.346 1.00 85.25 81 VAL A O 1
ATOM 607 N N . ASP A 1 82 ? 13.735 -6.937 -6.801 1.00 83.56 82 ASP A N 1
ATOM 608 C CA . ASP A 1 82 ? 14.995 -7.234 -6.129 1.00 83.56 82 ASP A CA 1
ATOM 609 C C . ASP A 1 82 ? 16.185 -7.054 -7.076 1.00 83.56 82 ASP A C 1
ATOM 611 O O . ASP A 1 82 ? 16.122 -7.371 -8.266 1.00 83.56 82 ASP A O 1
ATOM 615 N N . LEU A 1 83 ? 17.315 -6.609 -6.525 1.00 76.81 83 LEU A N 1
ATOM 616 C CA . LEU A 1 83 ? 18.534 -6.306 -7.285 1.00 76.81 83 LEU A CA 1
ATOM 617 C C . LEU A 1 83 ? 19.035 -7.483 -8.140 1.00 76.81 83 LEU A C 1
ATOM 619 O O . LEU A 1 83 ? 19.635 -7.269 -9.186 1.00 76.81 83 LEU A O 1
ATOM 623 N N . GLY A 1 84 ? 18.781 -8.726 -7.716 1.00 76.56 84 GLY A N 1
ATOM 624 C CA . GLY A 1 84 ? 19.141 -9.930 -8.476 1.00 76.56 84 GLY A CA 1
ATOM 625 C C . GLY A 1 84 ? 18.185 -10.274 -9.625 1.00 76.56 84 GLY A C 1
ATOM 626 O O . GLY A 1 84 ? 18.500 -11.145 -10.432 1.00 76.56 84 GLY A O 1
ATOM 627 N N . LEU A 1 85 ? 17.021 -9.624 -9.688 1.00 79.31 85 LEU A N 1
ATOM 628 C CA . LEU A 1 85 ? 15.992 -9.805 -10.714 1.00 79.31 85 LEU A CA 1
ATOM 629 C C . LEU A 1 85 ? 15.900 -8.613 -11.677 1.00 79.31 85 LEU A C 1
ATOM 631 O O . LEU A 1 85 ? 15.265 -8.726 -12.733 1.00 79.31 85 LEU A O 1
ATOM 635 N N . ASP A 1 86 ? 16.531 -7.489 -11.333 1.00 78.81 86 ASP A N 1
ATOM 636 C CA . ASP A 1 86 ? 16.552 -6.305 -12.182 1.00 78.81 86 ASP A CA 1
ATOM 637 C C . ASP A 1 86 ? 17.279 -6.595 -13.505 1.00 78.81 86 ASP A C 1
ATOM 639 O O . ASP A 1 86 ? 18.351 -7.197 -13.551 1.00 78.81 86 ASP A O 1
ATOM 643 N N . GLY A 1 87 ? 16.647 -6.215 -14.615 1.00 79.69 87 GLY A N 1
ATOM 644 C CA . GLY A 1 87 ? 17.149 -6.469 -15.969 1.00 79.69 87 GLY A CA 1
ATOM 645 C C . GLY A 1 87 ? 16.919 -7.878 -16.538 1.00 79.69 87 GLY A C 1
ATOM 646 O O . GLY A 1 87 ? 17.216 -8.086 -17.712 1.00 79.69 87 GLY A O 1
ATOM 647 N N . ILE A 1 88 ? 16.348 -8.832 -15.785 1.00 81.31 88 ILE A N 1
ATOM 648 C CA . ILE A 1 88 ? 16.033 -10.179 -16.315 1.00 81.31 88 ILE A CA 1
ATOM 649 C C . ILE A 1 88 ? 14.925 -10.128 -17.376 1.00 81.31 88 ILE A C 1
ATOM 651 O O . ILE A 1 88 ? 14.942 -10.887 -18.345 1.00 81.31 88 ILE A O 1
ATOM 655 N N . VAL A 1 89 ? 13.938 -9.252 -17.183 1.00 83.62 89 VAL A N 1
ATOM 656 C CA . VAL A 1 89 ? 12.799 -9.095 -18.090 1.00 83.62 89 VAL A CA 1
ATOM 657 C C . VAL A 1 89 ? 13.006 -7.847 -18.955 1.00 83.62 89 VAL A C 1
ATOM 659 O O . VAL A 1 89 ? 13.204 -6.757 -18.410 1.00 83.62 89 VAL A O 1
ATOM 662 N N . PRO A 1 90 ? 12.954 -7.964 -20.296 1.00 80.69 90 PRO A N 1
ATOM 66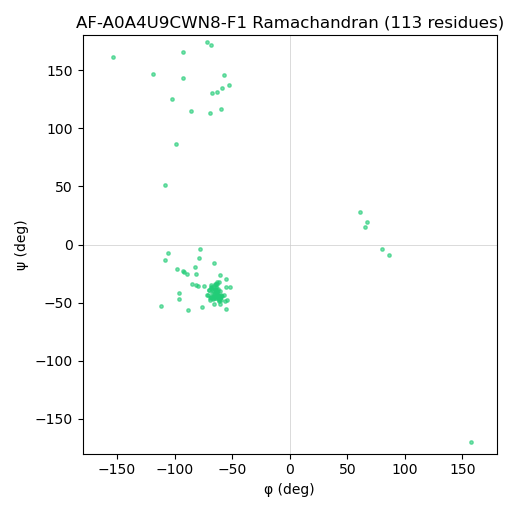3 C CA . PRO A 1 90 ? 13.076 -6.810 -21.174 1.00 80.69 90 PRO A CA 1
ATOM 664 C C . PRO A 1 90 ? 11.858 -5.894 -21.024 1.00 80.69 90 PRO A C 1
ATOM 666 O O . PRO A 1 90 ? 10.717 -6.344 -21.127 1.00 80.69 90 PRO A O 1
ATOM 669 N N . ARG A 1 91 ? 12.107 -4.595 -20.834 1.00 80.81 91 ARG A N 1
ATOM 670 C CA . ARG A 1 91 ? 11.053 -3.574 -20.748 1.00 80.81 91 ARG A CA 1
ATOM 671 C C . ARG A 1 91 ? 10.395 -3.404 -22.115 1.00 80.81 91 ARG A C 1
ATOM 673 O O . ARG A 1 91 ? 11.050 -2.940 -23.048 1.00 80.81 91 ARG A O 1
ATOM 680 N N . ARG A 1 92 ? 9.120 -3.775 -22.234 1.00 80.88 92 ARG A N 1
ATOM 681 C CA . ARG A 1 92 ? 8.332 -3.620 -23.469 1.00 80.88 92 ARG A CA 1
ATOM 682 C C . ARG A 1 92 ? 7.241 -2.578 -23.300 1.00 80.88 92 ARG A C 1
ATOM 684 O O . ARG A 1 92 ? 7.166 -1.647 -24.093 1.00 80.88 92 ARG A O 1
ATOM 691 N N . THR A 1 93 ? 6.423 -2.727 -22.263 1.00 81.69 93 THR A N 1
ATOM 692 C CA . THR A 1 93 ? 5.323 -1.806 -21.943 1.00 81.69 93 THR A CA 1
ATOM 693 C C . THR A 1 93 ? 5.712 -0.792 -20.871 1.00 81.69 93 THR A C 1
ATOM 695 O O . THR A 1 93 ? 5.096 0.266 -20.762 1.00 81.69 93 THR A O 1
ATOM 698 N N . GLY A 1 94 ? 6.744 -1.099 -20.078 1.00 82.44 94 GLY A N 1
ATOM 699 C CA . GLY A 1 94 ? 7.160 -0.284 -18.938 1.00 82.44 94 GLY A CA 1
ATOM 700 C C . GLY A 1 94 ? 6.414 -0.616 -17.643 1.00 82.44 94 GLY A C 1
ATOM 701 O O . GLY A 1 94 ? 6.844 -0.147 -16.585 1.00 82.44 94 GLY A O 1
ATOM 702 N N . LEU A 1 95 ? 5.366 -1.445 -17.713 1.00 86.56 95 LEU A N 1
ATOM 703 C CA . LEU A 1 95 ? 4.691 -2.073 -16.576 1.00 86.56 95 LEU A CA 1
ATOM 704 C C . LEU A 1 95 ? 5.438 -3.363 -16.231 1.00 86.56 95 LEU A C 1
ATOM 706 O O . LEU A 1 95 ? 5.483 -4.287 -17.043 1.00 86.56 95 LEU A O 1
ATOM 710 N N . MET A 1 96 ? 6.043 -3.430 -15.048 1.00 87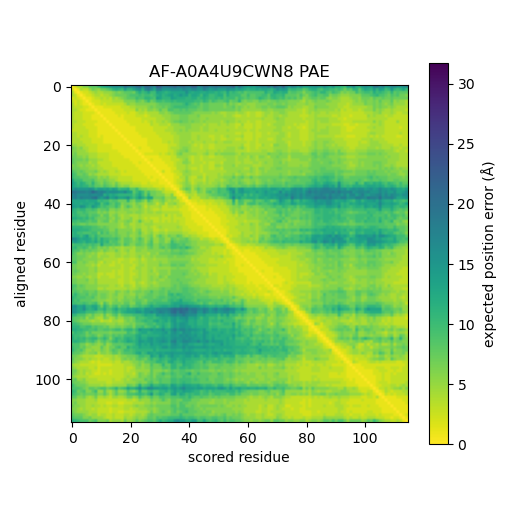.81 96 MET A N 1
ATOM 711 C CA . MET A 1 96 ? 6.950 -4.533 -14.716 1.00 87.81 96 MET A CA 1
ATOM 712 C C . MET A 1 96 ? 6.193 -5.852 -14.537 1.00 87.81 96 MET A C 1
ATOM 714 O O . MET A 1 96 ? 6.641 -6.891 -15.014 1.00 87.81 96 MET A O 1
ATOM 718 N N . THR A 1 97 ? 5.015 -5.808 -13.922 1.00 86.75 97 THR A N 1
ATOM 719 C CA . THR A 1 97 ? 4.112 -6.956 -13.772 1.00 86.75 97 THR A CA 1
ATOM 720 C C . THR A 1 97 ? 3.641 -7.500 -15.116 1.00 86.75 97 THR A C 1
ATOM 722 O O . THR A 1 97 ? 3.690 -8.708 -15.345 1.00 86.75 97 THR A O 1
ATOM 725 N N . VAL A 1 98 ? 3.231 -6.628 -16.040 1.00 87.06 98 VAL A N 1
ATOM 726 C CA . VAL A 1 98 ? 2.773 -7.042 -17.375 1.00 87.06 98 VAL A CA 1
ATOM 727 C C . VAL A 1 98 ? 3.936 -7.588 -18.196 1.00 87.06 98 VAL A C 1
ATOM 729 O O . VAL A 1 98 ? 3.814 -8.658 -18.790 1.00 87.06 98 VAL A O 1
ATOM 732 N N . ASP A 1 99 ? 5.081 -6.906 -18.190 1.00 87.25 99 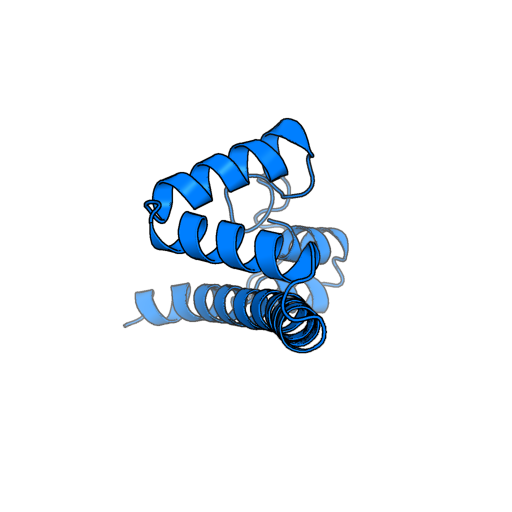ASP A N 1
ATOM 733 C CA . ASP A 1 99 ? 6.275 -7.357 -18.905 1.00 87.25 99 ASP A CA 1
ATOM 734 C C . ASP A 1 99 ? 6.774 -8.709 -18.350 1.00 87.25 99 ASP A C 1
ATOM 736 O O . ASP A 1 99 ? 7.154 -9.589 -19.126 1.00 87.25 99 ASP A O 1
ATOM 740 N N . ALA A 1 100 ? 6.704 -8.932 -17.031 1.00 87.56 100 ALA A N 1
ATOM 741 C CA . ALA A 1 100 ? 7.070 -10.204 -16.404 1.00 87.56 100 ALA A CA 1
ATOM 742 C C . ALA A 1 100 ? 6.110 -11.347 -16.766 1.00 87.56 100 ALA A C 1
ATOM 744 O O . ALA A 1 100 ? 6.560 -12.473 -17.004 1.00 87.56 100 ALA A O 1
ATOM 745 N N . LEU A 1 101 ? 4.809 -11.057 -16.858 1.00 88.06 101 LEU A N 1
ATOM 746 C CA . LEU A 1 101 ? 3.799 -12.015 -17.304 1.00 88.06 101 LEU A CA 1
ATOM 747 C C . LEU A 1 101 ? 4.004 -12.392 -18.779 1.00 88.06 101 LEU A C 1
ATOM 749 O O . LEU A 1 101 ? 3.989 -13.574 -19.118 1.00 88.06 101 LEU A O 1
ATOM 753 N N . LEU A 1 102 ? 4.272 -11.405 -19.642 1.00 87.38 102 LEU A N 1
ATOM 754 C CA . LEU A 1 102 ? 4.569 -11.611 -21.065 1.00 87.38 102 LEU A CA 1
ATOM 755 C C . LEU A 1 102 ? 5.869 -12.392 -21.289 1.00 87.38 102 LEU A C 1
ATOM 757 O O . LEU A 1 102 ? 5.964 -13.177 -22.231 1.00 87.38 102 LEU A O 1
ATOM 761 N N . ALA A 1 103 ? 6.866 -12.198 -20.426 1.00 86.56 103 ALA A N 1
ATOM 762 C CA . ALA A 1 103 ? 8.113 -12.956 -20.445 1.00 86.56 103 ALA A CA 1
ATOM 763 C C . ALA A 1 103 ? 7.983 -14.368 -19.840 1.00 86.56 103 ALA A C 1
ATOM 765 O O . ALA A 1 103 ? 8.957 -15.120 -19.848 1.00 86.56 103 ALA A O 1
ATOM 766 N N . GLY A 1 104 ? 6.816 -14.734 -19.294 1.00 87.25 104 GLY A N 1
ATOM 767 C CA . GLY A 1 104 ? 6.588 -16.026 -18.642 1.00 87.25 104 GLY A CA 1
ATOM 768 C C . GLY A 1 104 ? 7.378 -16.211 -17.341 1.00 87.25 104 GLY A C 1
ATOM 769 O O . GLY A 1 104 ? 7.573 -17.341 -16.892 1.00 87.25 104 GLY A O 1
ATOM 770 N N . ASN A 1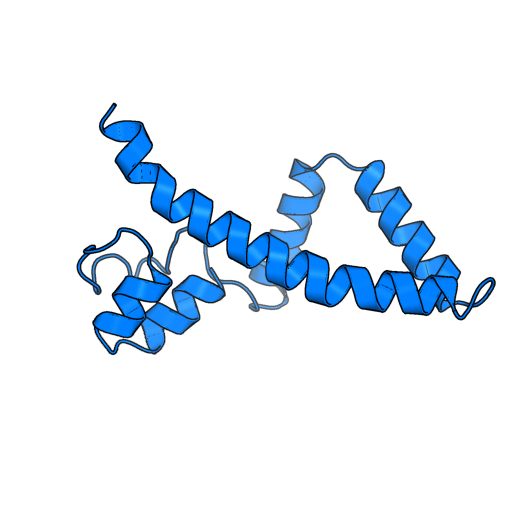 105 ? 7.859 -15.127 -16.724 1.00 87.19 105 ASN A N 1
ATOM 771 C CA . ASN A 1 105 ? 8.703 -15.193 -15.536 1.00 87.19 105 ASN A CA 1
ATOM 772 C C . ASN A 1 105 ? 7.888 -14.946 -14.260 1.00 87.19 105 ASN A C 1
ATOM 774 O O . ASN A 1 105 ? 7.826 -13.833 -13.738 1.00 87.19 105 ASN A O 1
ATOM 778 N N . GLY A 1 106 ? 7.306 -16.023 -13.724 1.00 85.12 106 GLY A N 1
ATOM 779 C CA . GLY A 1 106 ? 6.489 -15.977 -12.506 1.00 85.12 106 GLY A CA 1
ATOM 780 C C . GLY A 1 106 ? 7.230 -15.475 -11.259 1.00 85.12 106 GLY A C 1
ATOM 781 O O . GLY A 1 106 ? 6.607 -14.892 -10.376 1.00 85.12 106 GLY A O 1
ATOM 782 N N . ARG A 1 107 ? 8.561 -15.637 -11.198 1.00 86.50 107 ARG A N 1
ATOM 783 C CA . ARG A 1 107 ? 9.379 -15.129 -10.081 1.00 86.50 107 ARG A CA 1
ATOM 784 C C . ARG A 1 107 ? 9.438 -13.606 -10.087 1.00 86.50 107 ARG A C 1
ATOM 786 O O . ARG A 1 107 ? 9.202 -12.987 -9.058 1.00 86.50 107 ARG A O 1
ATOM 793 N N . VAL A 1 108 ? 9.708 -13.015 -11.252 1.00 86.69 108 VAL A N 1
ATOM 794 C CA . VAL A 1 108 ? 9.748 -11.555 -11.421 1.00 86.69 108 VAL A CA 1
ATOM 795 C C . VAL A 1 108 ? 8.352 -10.955 -11.282 1.00 86.69 108 VAL A C 1
ATOM 797 O O . VAL A 1 108 ? 8.212 -9.897 -10.685 1.00 86.69 108 VAL A O 1
ATOM 800 N N . PHE A 1 109 ? 7.318 -11.650 -11.760 1.00 88.38 109 PHE A N 1
ATOM 801 C CA . PHE A 1 109 ? 5.929 -11.223 -11.594 1.00 88.38 109 PHE A CA 1
ATOM 802 C C . PHE A 1 109 ? 5.531 -11.112 -10.119 1.00 88.38 109 PHE A C 1
ATOM 804 O O . PHE A 1 109 ? 5.040 -10.070 -9.698 1.00 88.38 109 PHE A O 1
ATOM 811 N N . TRP A 1 110 ? 5.773 -12.163 -9.327 1.00 86.06 110 TRP A N 1
ATOM 812 C CA . TRP A 1 110 ? 5.455 -12.138 -7.899 1.00 86.06 110 TRP A CA 1
ATOM 813 C C . TRP A 1 110 ? 6.288 -11.095 -7.154 1.00 86.06 110 TRP A C 1
ATOM 815 O O . TRP A 1 110 ? 5.765 -10.372 -6.312 1.00 86.06 110 TRP A O 1
ATOM 825 N N . ASN A 1 111 ? 7.567 -10.973 -7.511 1.00 88.50 111 ASN A N 1
ATOM 826 C CA . ASN A 1 111 ? 8.440 -9.973 -6.919 1.00 88.50 111 ASN A CA 1
ATOM 827 C C . ASN A 1 111 ? 7.965 -8.544 -7.220 1.00 88.50 111 ASN A C 1
ATOM 829 O O . ASN A 1 111 ? 7.866 -7.745 -6.308 1.00 88.50 111 ASN A O 1
ATOM 833 N N . ALA A 1 112 ? 7.565 -8.247 -8.456 1.00 86.44 112 ALA A N 1
ATOM 834 C CA . ALA A 1 112 ? 7.044 -6.932 -8.836 1.00 86.44 112 ALA A CA 1
ATOM 835 C C . ALA A 1 112 ? 5.704 -6.567 -8.165 1.00 86.44 112 ALA A C 1
ATOM 837 O O . ALA A 1 112 ? 5.301 -5.410 -8.204 1.00 86.44 112 ALA A O 1
ATOM 838 N N . ILE A 1 113 ? 4.982 -7.538 -7.593 1.00 86.06 113 ILE A N 1
ATOM 839 C CA . ILE A 1 113 ? 3.752 -7.285 -6.823 1.00 86.06 113 ILE A CA 1
ATOM 840 C C . ILE A 1 113 ? 4.065 -6.935 -5.370 1.00 86.06 113 ILE A C 1
ATOM 842 O O . ILE A 1 113 ? 3.314 -6.193 -4.738 1.00 86.06 113 ILE A O 1
ATOM 846 N N . ILE A 1 114 ? 5.124 -7.529 -4.831 1.00 84.81 114 ILE A N 1
ATOM 847 C CA . ILE A 1 114 ? 5.414 -7.516 -3.401 1.00 84.81 114 ILE A CA 1
ATOM 848 C C . ILE A 1 114 ? 6.563 -6.580 -3.024 1.00 84.81 114 ILE A C 1
ATOM 850 O O . ILE A 1 114 ? 6.819 -6.395 -1.840 1.00 84.81 114 ILE A O 1
ATOM 854 N N . THR A 1 115 ? 7.246 -6.024 -4.018 1.00 83.25 115 THR A N 1
ATOM 855 C CA . THR A 1 115 ? 8.345 -5.064 -3.906 1.00 83.25 115 THR A CA 1
ATOM 856 C C . THR A 1 115 ? 7.841 -3.677 -4.278 1.00 83.25 115 THR A C 1
ATOM 858 O O . THR A 1 115 ? 7.989 -2.756 -3.445 1.00 83.25 115 THR A O 1
#

Solvent-accessible surface area (backbone atoms only — not comparable to full-atom values): 6439 Å² total; per-residue (Å²): 114,66,68,57,65,67,48,45,38,48,52,51,51,51,50,52,51,49,48,52,53,48,50,66,51,48,50,58,54,51,50,51,20,64,74,38,64,93,36,75,61,24,54,52,52,51,52,52,54,50,50,62,70,74,43,59,69,68,56,55,51,52,52,47,44,48,47,36,34,73,70,64,61,70,35,52,55,97,54,69,37,48,83,93,54,58,81,75,57,72,83,76,77,54,31,62,46,59,30,15,57,76,68,67,35,65,68,56,25,54,36,40,73,41,54